Protein AF-G5S548-F1 (afdb_monomer)

Organism: NCBI:txid913084

Foldseek 3Di:
DDDDDDDDPDPPDPDVVNVVVVVVVVVVCVVVVHDDDDDDDDDDPPDDDDDDWDPDVTVDPDDPVLVVCVVVVNNVVVVVVVVVVVVD

Secondary structure (DSSP, 8-state):
---------------HHHHHHHHHHHHHHHHTT-------SPPPTTS-------SBTTTBSS-HHHHHHHHTT-HHHHHHHHHHHHT-

pLDDT: mean 75.07, std 16.54, range [38.66, 94.38]

InterPro domains:
  IPR023214 HAD superfamily [G3DSA:3.40.50.1000] (8-88)
  IPR036412 HAD-like superfamily [SSF56784] (44-88)
  IPR050582 HAD-like hydrolase superfamily, SerB [PTHR43344] (27-88)

Mean predicted aligned error: 13.5 Å

Radius of gyration: 22.4 Å; Cα contacts (8 Å, |Δi|>4): 31; chains: 1; bounding box: 46×26×68 Å

Sequence (88 aa):
MRGGLSGHSSGGVANAACDAELLRATRLAHEAQLDVAPLGKIPHLRTPGLLVMDMDSTAIQIECIDEIAKLAGTGEKVAEVTERAMRG

Structure (mmCIF, N/CA/C/O backbone):
data_AF-G5S548-F1
#
_entry.id   AF-G5S548-F1
#
loop_
_atom_site.group_PDB
_atom_site.id
_atom_site.type_symbol
_atom_site.label_atom_id
_atom_site.label_alt_id
_atom_site.label_comp_id
_atom_site.label_asym_id
_atom_site.label_entity_id
_atom_site.label_seq_id
_atom_site.pdbx_PDB_ins_code
_atom_site.Cartn_x
_atom_site.Cartn_y
_atom_site.Cartn_z
_atom_site.occupancy
_atom_site.B_iso_or_equiv
_atom_site.auth_seq_id
_atom_site.auth_comp_id
_atom_site.auth_asym_id
_atom_site.auth_atom_id
_atom_site.pdbx_PDB_model_num
ATOM 1 N N . MET A 1 1 ? -23.836 -17.453 -39.762 1.00 42.06 1 MET A N 1
ATOM 2 C CA . MET A 1 1 ? -23.384 -16.399 -38.827 1.00 42.06 1 MET A CA 1
ATOM 3 C C . MET A 1 1 ? -21.913 -16.643 -38.547 1.00 42.06 1 MET A C 1
ATOM 5 O O . MET A 1 1 ? -21.561 -17.762 -38.207 1.00 42.06 1 MET A O 1
ATOM 9 N N . ARG A 1 2 ? -21.052 -15.674 -38.875 1.00 40.94 2 ARG A N 1
ATOM 10 C CA . ARG A 1 2 ? -19.594 -15.855 -38.949 1.00 40.94 2 ARG A CA 1
ATOM 11 C C . ARG A 1 2 ? -19.004 -16.004 -37.545 1.00 40.94 2 ARG A C 1
ATOM 13 O O . ARG A 1 2 ? -19.171 -15.110 -36.726 1.00 40.94 2 ARG A O 1
ATOM 20 N N . GLY A 1 3 ? -18.310 -17.117 -37.308 1.00 41.88 3 GLY A N 1
ATOM 21 C CA . GLY A 1 3 ? -17.402 -17.274 -36.178 1.00 41.88 3 GLY A CA 1
ATOM 22 C C . GLY A 1 3 ? -16.199 -16.352 -36.362 1.00 41.88 3 GLY A C 1
ATOM 23 O O . GLY A 1 3 ? -15.526 -16.407 -37.391 1.00 41.88 3 GLY A O 1
ATOM 24 N N . GLY A 1 4 ? -15.978 -15.473 -35.389 1.00 41.09 4 GLY A N 1
ATOM 25 C CA . GLY A 1 4 ? -14.804 -14.616 -35.304 1.00 41.09 4 GLY A CA 1
ATOM 26 C C . GLY A 1 4 ? -13.756 -15.270 -34.414 1.00 41.09 4 GLY A C 1
ATOM 27 O O . GLY A 1 4 ? -13.957 -15.408 -33.212 1.00 41.09 4 GLY A O 1
ATOM 28 N N . LEU A 1 5 ? -12.647 -15.672 -35.026 1.00 47.97 5 LEU A N 1
ATOM 29 C CA . LEU A 1 5 ? -11.390 -15.967 -34.351 1.00 47.97 5 LEU A CA 1
ATOM 30 C C . LEU A 1 5 ? -10.883 -14.681 -33.681 1.00 47.97 5 LEU A C 1
ATOM 32 O O . LEU A 1 5 ? -10.666 -13.685 -34.366 1.00 47.97 5 LEU A O 1
ATOM 36 N N . SER A 1 6 ? -10.625 -14.709 -32.376 1.00 41.88 6 SER A N 1
ATOM 37 C CA . SER A 1 6 ? -9.681 -13.777 -31.754 1.00 41.88 6 SER A CA 1
ATOM 38 C C . SER A 1 6 ? -8.650 -14.588 -30.989 1.00 41.88 6 SER A C 1
ATOM 40 O O . SER A 1 6 ? -8.869 -15.001 -29.848 1.00 41.88 6 SER A O 1
ATOM 42 N N . GLY A 1 7 ? -7.539 -14.857 -31.671 1.00 45.91 7 GLY A N 1
ATOM 43 C CA . GLY A 1 7 ? -6.354 -15.424 -31.061 1.00 45.91 7 GLY A CA 1
ATOM 44 C C . GLY A 1 7 ? -5.853 -14.518 -29.942 1.00 45.91 7 GLY A C 1
ATOM 45 O O . GLY A 1 7 ? -5.746 -13.309 -30.112 1.00 45.91 7 GLY A O 1
ATOM 46 N N . HIS A 1 8 ? -5.528 -15.130 -28.812 1.00 38.66 8 HIS A N 1
ATOM 47 C CA . HIS A 1 8 ? -4.556 -14.592 -27.871 1.00 38.66 8 HIS A CA 1
ATOM 48 C C . HIS A 1 8 ? -3.474 -15.652 -27.698 1.00 38.66 8 HIS A C 1
ATOM 50 O O . HIS A 1 8 ? -3.371 -16.341 -26.689 1.00 38.66 8 HIS A O 1
ATOM 56 N N . SER A 1 9 ? -2.685 -15.812 -28.756 1.00 45.47 9 SER A N 1
ATOM 57 C CA . SER A 1 9 ? -1.334 -16.337 -28.654 1.00 4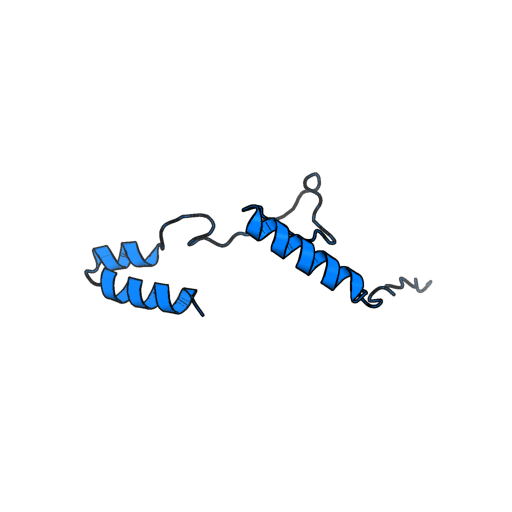5.47 9 SER A CA 1
ATOM 58 C C . SER A 1 9 ? -0.447 -15.227 -28.092 1.00 45.47 9 SER A C 1
ATOM 60 O O . SER A 1 9 ? -0.042 -14.345 -28.843 1.00 45.47 9 SER A O 1
ATOM 62 N N . SER A 1 10 ? -0.145 -15.250 -26.797 1.00 44.28 10 SER A N 1
ATOM 63 C CA . SER A 1 10 ? 1.028 -14.545 -26.260 1.00 44.28 10 SER A CA 1
ATOM 64 C C . SER A 1 10 ? 1.256 -14.922 -24.798 1.00 44.28 10 SER A C 1
ATOM 66 O O . SER A 1 10 ? 0.831 -14.227 -23.881 1.00 44.28 10 SER A O 1
ATOM 68 N N . GLY A 1 11 ? 1.951 -16.031 -24.592 1.00 40.06 11 GLY A N 1
ATOM 69 C CA . GLY A 1 11 ? 2.660 -16.324 -23.348 1.00 40.06 11 GLY A CA 1
ATOM 70 C C . GLY A 1 11 ? 4.032 -16.891 -23.684 1.00 40.06 11 GLY A C 1
ATOM 71 O O . GLY A 1 11 ? 4.444 -17.899 -23.126 1.00 40.06 11 GLY A O 1
ATOM 72 N N . GLY A 1 12 ? 4.673 -16.325 -24.712 1.00 40.69 12 GLY A N 1
ATOM 73 C CA . GLY A 1 12 ? 6.013 -16.710 -25.122 1.00 40.69 12 GLY A CA 1
ATOM 74 C C . GLY A 1 12 ? 6.993 -16.325 -24.025 1.00 40.69 12 GLY A C 1
ATOM 75 O O . GLY A 1 12 ? 7.139 -15.142 -23.744 1.00 40.69 12 GLY A O 1
ATOM 76 N N . VAL A 1 13 ? 7.596 -17.343 -23.408 1.00 47.56 13 VAL A N 1
ATOM 77 C CA . VAL A 1 13 ? 8.956 -17.345 -22.847 1.00 47.56 13 VAL A CA 1
ATOM 78 C C . VAL A 1 13 ? 9.492 -15.954 -22.491 1.00 47.56 13 VAL A C 1
ATOM 80 O O . VAL A 1 13 ? 10.172 -15.312 -23.292 1.00 47.56 13 VAL A O 1
ATOM 83 N N . ALA A 1 14 ? 9.202 -15.499 -21.267 1.00 49.72 14 ALA A N 1
ATOM 84 C CA . ALA A 1 14 ? 9.980 -14.434 -20.651 1.00 49.72 14 ALA A CA 1
ATOM 85 C C . ALA A 1 14 ? 11.442 -14.906 -20.625 1.00 49.72 14 ALA A C 1
ATOM 87 O O . ALA A 1 14 ? 11.784 -15.935 -20.047 1.00 49.72 14 ALA A O 1
ATOM 88 N N . ASN A 1 15 ? 12.264 -14.222 -21.410 1.00 52.94 15 ASN A N 1
ATOM 89 C CA . ASN A 1 15 ? 13.650 -14.560 -21.673 1.00 52.94 15 ASN A CA 1
ATOM 90 C C . ASN A 1 15 ? 14.447 -14.451 -20.361 1.00 52.94 15 ASN A C 1
ATOM 92 O O . ASN A 1 15 ? 14.366 -13.413 -19.711 1.00 52.94 15 ASN A O 1
ATOM 96 N N . ALA A 1 16 ? 15.257 -15.452 -20.003 1.00 56.84 16 ALA A N 1
ATOM 97 C CA . ALA A 1 16 ? 16.089 -15.444 -18.787 1.00 56.84 16 ALA A CA 1
ATOM 98 C C . ALA A 1 16 ? 17.012 -14.204 -18.674 1.00 56.84 16 ALA A C 1
ATOM 100 O O . ALA A 1 16 ? 17.461 -13.840 -17.589 1.00 56.84 16 ALA A O 1
ATOM 101 N N . ALA A 1 17 ? 17.277 -13.529 -19.799 1.00 56.62 17 ALA A N 1
ATOM 102 C CA . ALA A 1 17 ? 17.972 -12.244 -19.844 1.00 56.62 17 ALA A CA 1
ATOM 103 C C . ALA A 1 17 ? 17.193 -11.100 -19.158 1.00 56.62 17 ALA A C 1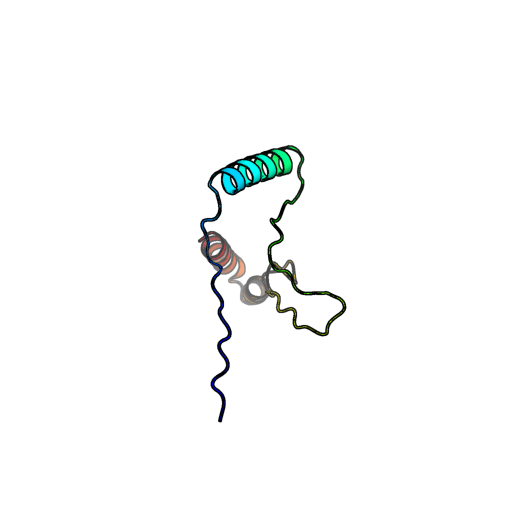
ATOM 105 O O . ALA A 1 17 ? 17.802 -10.294 -18.463 1.00 56.62 17 ALA A O 1
ATOM 106 N N . CYS A 1 18 ? 15.862 -11.068 -19.294 1.00 61.00 18 CYS A N 1
ATOM 107 C CA . CYS A 1 18 ? 14.994 -10.080 -18.644 1.00 61.00 18 CYS A CA 1
ATOM 108 C C . CYS A 1 18 ? 15.054 -10.219 -17.112 1.00 61.00 18 CYS A C 1
ATOM 110 O O . CYS A 1 18 ? 15.128 -9.225 -16.392 1.00 61.00 18 CYS A O 1
ATOM 112 N N . ASP A 1 19 ? 15.126 -11.460 -16.619 1.00 66.50 19 ASP A N 1
ATOM 113 C CA . ASP A 1 19 ? 15.229 -11.753 -15.188 1.00 66.50 19 ASP A CA 1
ATOM 114 C C . ASP A 1 19 ? 16.592 -11.329 -14.619 1.00 66.50 19 ASP A C 1
ATOM 116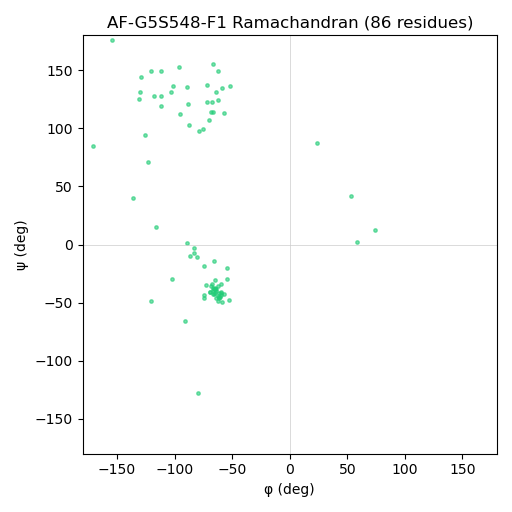 O O . ASP A 1 19 ? 16.666 -10.742 -13.539 1.00 66.50 19 ASP A O 1
ATOM 120 N N . ALA A 1 20 ? 17.683 -11.559 -15.359 1.00 73.00 20 ALA A N 1
ATOM 121 C CA . ALA A 1 20 ? 19.026 -11.143 -14.950 1.00 73.00 20 ALA A CA 1
ATOM 122 C C . ALA A 1 20 ? 19.185 -9.611 -14.906 1.00 73.00 20 ALA A C 1
ATOM 124 O O . ALA A 1 20 ? 19.828 -9.073 -13.999 1.00 73.00 20 ALA A O 1
ATOM 125 N N . GLU A 1 21 ? 18.587 -8.899 -15.863 1.00 79.38 21 GLU A N 1
ATOM 126 C CA . GLU A 1 21 ? 18.579 -7.434 -15.884 1.00 79.38 21 GLU A CA 1
ATOM 127 C C . GLU A 1 21 ? 17.724 -6.851 -14.755 1.00 79.38 21 GLU A C 1
ATOM 129 O O . GLU A 1 21 ? 18.169 -5.913 -14.089 1.00 79.38 21 GLU A O 1
ATOM 134 N N . LEU A 1 22 ? 16.557 -7.441 -14.471 1.00 81.31 22 LEU A N 1
ATOM 135 C CA . LEU A 1 22 ? 15.712 -7.046 -13.343 1.00 81.31 22 LEU A CA 1
ATOM 136 C C . LEU A 1 22 ? 16.427 -7.264 -12.004 1.00 81.31 22 LEU A C 1
ATOM 138 O O . LEU A 1 2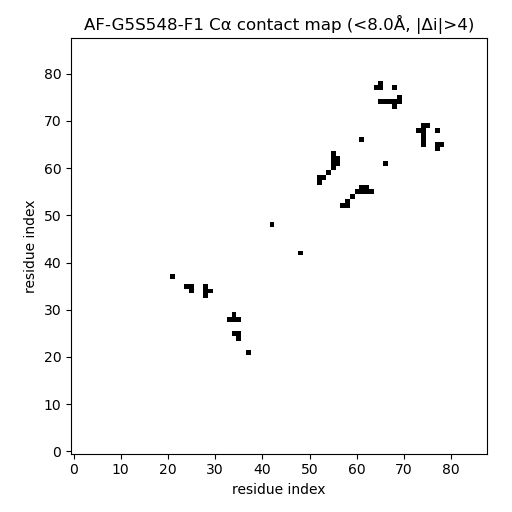2 ? 16.444 -6.362 -11.172 1.00 81.31 22 LEU A O 1
ATOM 142 N N . LEU A 1 23 ? 17.095 -8.406 -11.814 1.00 84.19 23 LEU A N 1
ATOM 143 C CA . LEU A 1 23 ? 17.890 -8.678 -10.610 1.00 84.19 23 LEU A CA 1
ATOM 144 C C . LEU A 1 23 ? 19.009 -7.647 -10.416 1.00 84.19 23 LEU A C 1
ATOM 146 O O . LEU A 1 23 ? 19.237 -7.166 -9.303 1.00 84.19 23 LEU A O 1
ATOM 150 N N . ARG A 1 24 ? 19.696 -7.274 -11.500 1.00 87.94 24 ARG A N 1
ATOM 151 C CA . ARG A 1 24 ? 20.733 -6.237 -11.460 1.00 87.94 24 ARG A CA 1
ATOM 152 C C . ARG A 1 24 ? 20.146 -4.864 -11.125 1.00 87.94 24 ARG A C 1
ATOM 154 O O . ARG A 1 24 ? 20.747 -4.142 -10.330 1.00 87.94 24 ARG A O 1
ATOM 161 N N . ALA A 1 25 ? 19.001 -4.516 -11.710 1.00 85.88 25 ALA A N 1
ATOM 162 C CA . ALA A 1 25 ? 18.304 -3.262 -11.447 1.00 85.88 25 ALA A CA 1
ATOM 163 C C . ALA A 1 25 ? 17.830 -3.174 -9.989 1.00 85.88 25 ALA A C 1
ATOM 165 O O . ALA A 1 25 ? 18.101 -2.171 -9.337 1.00 85.88 25 ALA A O 1
ATOM 166 N N . THR A 1 26 ? 17.224 -4.236 -9.447 1.00 87.88 26 THR A N 1
ATOM 167 C CA . THR A 1 26 ? 16.800 -4.311 -8.039 1.00 87.88 26 THR A CA 1
ATOM 168 C C . THR A 1 26 ? 17.974 -4.156 -7.084 1.00 87.88 26 THR A C 1
ATOM 170 O O . THR A 1 26 ? 17.880 -3.401 -6.119 1.00 87.88 26 THR A O 1
ATOM 173 N N . ARG A 1 27 ? 19.110 -4.811 -7.3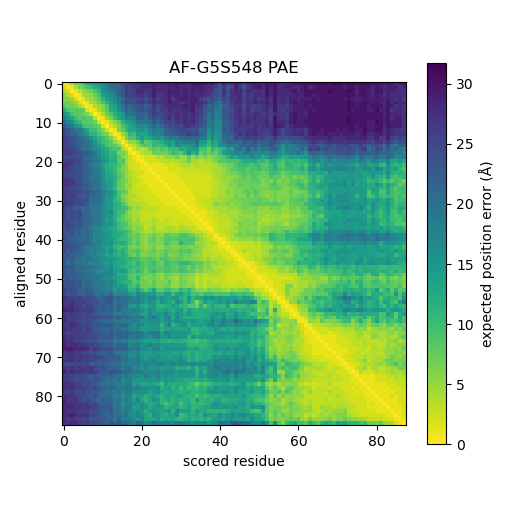63 1.00 91.06 27 ARG A N 1
ATOM 174 C CA . ARG A 1 27 ? 20.303 -4.684 -6.517 1.00 91.06 27 ARG A CA 1
ATOM 175 C C . ARG A 1 27 ? 20.837 -3.253 -6.492 1.00 91.06 27 ARG A C 1
ATOM 177 O O . ARG A 1 27 ? 21.086 -2.717 -5.419 1.00 91.06 27 ARG A O 1
ATOM 184 N N . LEU A 1 28 ? 20.992 -2.638 -7.665 1.00 92.25 28 LEU A N 1
ATOM 185 C CA . LEU A 1 28 ? 21.484 -1.265 -7.765 1.00 92.25 28 LEU A CA 1
ATOM 186 C C . LEU A 1 28 ? 20.515 -0.268 -7.116 1.00 92.25 28 LEU A C 1
ATOM 188 O O . LEU A 1 28 ? 20.954 0.657 -6.442 1.00 92.25 28 LEU A O 1
ATOM 192 N N . ALA A 1 29 ? 19.209 -0.466 -7.304 1.00 91.12 29 ALA A N 1
ATOM 193 C CA . ALA A 1 29 ? 18.183 0.359 -6.683 1.00 91.12 29 ALA A CA 1
ATOM 194 C C . ALA A 1 29 ? 18.268 0.270 -5.152 1.00 91.12 29 ALA A C 1
ATOM 196 O O . ALA A 1 29 ? 18.319 1.300 -4.491 1.00 91.12 29 ALA A O 1
ATOM 197 N N . HIS A 1 30 ? 18.427 -0.935 -4.594 1.00 91.25 30 HIS A N 1
ATOM 198 C CA . HIS A 1 30 ? 18.614 -1.119 -3.155 1.00 91.25 30 HIS A CA 1
ATOM 199 C C . HIS A 1 30 ? 19.884 -0.431 -2.625 1.00 91.25 30 HIS A C 1
ATOM 201 O O . HIS A 1 30 ? 19.816 0.288 -1.631 1.00 91.25 30 HIS A O 1
ATOM 207 N N . GLU A 1 31 ? 21.025 -0.591 -3.310 1.00 94.38 31 GLU A N 1
ATOM 208 C CA . GLU A 1 31 ? 22.290 0.086 -2.963 1.00 94.38 31 GLU A CA 1
ATOM 209 C C . GLU A 1 31 ? 22.158 1.619 -3.001 1.00 94.38 31 GLU A C 1
ATOM 211 O O . GLU A 1 31 ? 22.765 2.318 -2.191 1.00 94.38 31 GLU A O 1
ATOM 216 N N . ALA A 1 32 ? 21.343 2.141 -3.919 1.00 93.69 32 ALA A N 1
ATOM 217 C CA . ALA A 1 32 ? 21.071 3.565 -4.077 1.00 93.69 32 ALA A CA 1
ATOM 218 C C . ALA A 1 32 ? 19.884 4.079 -3.234 1.00 93.69 32 ALA A C 1
ATOM 220 O O . ALA A 1 32 ? 19.557 5.260 -3.334 1.00 93.69 32 ALA A O 1
ATOM 221 N N . GLN A 1 33 ? 19.240 3.224 -2.426 1.00 92.81 33 GLN A N 1
ATOM 222 C CA . GLN A 1 33 ? 17.996 3.518 -1.694 1.00 92.81 33 GLN A CA 1
ATOM 223 C C . GLN A 1 33 ? 16.854 4.047 -2.586 1.00 92.81 33 GLN A C 1
ATOM 225 O O . GLN A 1 33 ? 16.137 4.979 -2.226 1.00 92.81 33 GLN A O 1
ATOM 230 N N . LEU A 1 34 ? 16.697 3.454 -3.767 1.00 92.62 34 LEU A N 1
ATOM 231 C CA . LEU A 1 34 ? 15.639 3.737 -4.731 1.00 92.62 34 LEU A CA 1
ATOM 232 C C . LEU A 1 34 ? 14.679 2.550 -4.846 1.00 92.62 34 LEU A C 1
ATOM 234 O O . LEU A 1 34 ? 15.091 1.393 -4.754 1.00 92.62 34 LEU A O 1
ATOM 238 N N . ASP A 1 35 ? 13.416 2.845 -5.145 1.00 87.44 35 ASP A N 1
ATOM 239 C CA . ASP A 1 35 ? 12.412 1.837 -5.477 1.00 87.44 35 ASP A CA 1
ATOM 240 C C . ASP A 1 35 ? 12.407 1.554 -6.982 1.00 87.44 35 ASP A C 1
ATOM 242 O O . ASP A 1 35 ? 12.413 2.469 -7.811 1.00 87.44 35 ASP A O 1
ATOM 246 N N . VAL A 1 36 ? 12.357 0.273 -7.352 1.00 88.75 36 VAL A N 1
ATOM 247 C CA . VAL A 1 36 ? 12.214 -0.157 -8.746 1.00 88.75 36 VAL A CA 1
ATOM 248 C C . VAL A 1 36 ? 11.094 -1.177 -8.869 1.00 88.75 36 VAL A C 1
ATOM 250 O O . VAL A 1 36 ? 11.032 -2.156 -8.130 1.00 88.75 36 VAL A O 1
ATOM 253 N N . ALA A 1 37 ? 10.207 -0.950 -9.834 1.00 84.81 37 ALA A N 1
ATOM 254 C CA . ALA A 1 37 ? 9.117 -1.855 -10.155 1.00 84.81 37 ALA A CA 1
ATOM 255 C C . ALA A 1 37 ? 9.091 -2.100 -11.671 1.00 84.81 37 ALA A C 1
ATOM 257 O O . ALA A 1 37 ? 9.025 -1.134 -12.439 1.00 84.81 37 ALA A O 1
ATOM 258 N N . PRO A 1 38 ? 9.131 -3.360 -12.138 1.00 82.75 38 PRO A N 1
ATOM 259 C CA . PRO A 1 38 ? 8.947 -3.657 -13.549 1.00 82.75 38 PRO A CA 1
ATOM 260 C C . PRO A 1 38 ? 7.495 -3.360 -13.932 1.00 82.75 38 PRO A C 1
ATOM 262 O O . PRO A 1 38 ? 6.557 -4.014 -13.474 1.00 82.75 38 PRO A O 1
ATOM 265 N N . LEU A 1 39 ? 7.294 -2.358 -14.784 1.00 81.75 39 LEU A N 1
ATOM 266 C CA . LEU A 1 39 ? 5.965 -2.010 -15.271 1.00 81.75 39 LEU A CA 1
ATOM 267 C C . LEU A 1 39 ? 5.656 -2.857 -16.507 1.00 81.75 39 LEU A C 1
ATOM 269 O O . LEU A 1 39 ? 6.167 -2.609 -17.595 1.00 81.75 39 LEU A O 1
ATOM 273 N N . GLY A 1 40 ? 4.829 -3.884 -16.318 1.00 81.12 40 GLY A N 1
ATOM 274 C CA . GLY A 1 40 ? 4.217 -4.629 -17.414 1.00 81.12 40 GLY A CA 1
ATOM 275 C C . GLY A 1 40 ? 3.012 -3.873 -17.979 1.00 81.12 40 GLY A C 1
ATOM 276 O O . GLY A 1 40 ? 3.064 -2.686 -18.297 1.00 81.12 40 GLY A O 1
ATOM 277 N N . LYS A 1 41 ? 1.869 -4.552 -18.071 1.00 81.62 41 LYS A N 1
ATOM 278 C CA . LYS A 1 41 ? 0.611 -3.914 -18.470 1.00 81.62 41 LYS A CA 1
ATOM 279 C C . LYS A 1 41 ? -0.001 -3.156 -17.285 1.00 81.62 41 LYS A C 1
ATOM 281 O O . LYS A 1 41 ? -0.682 -3.759 -16.462 1.00 81.62 41 LYS A O 1
ATOM 286 N N . ILE A 1 42 ? 0.222 -1.846 -17.219 1.00 86.19 42 ILE A N 1
ATOM 287 C CA . ILE A 1 42 ? -0.321 -0.978 -16.163 1.00 86.19 42 ILE A CA 1
ATOM 288 C C . ILE A 1 42 ? -1.627 -0.275 -16.580 1.00 86.19 42 ILE A C 1
ATOM 290 O O . ILE A 1 42 ? -1.847 -0.042 -17.775 1.00 86.19 42 ILE A O 1
ATOM 294 N N . PRO A 1 43 ? -2.508 0.080 -15.625 1.00 85.25 43 PRO A N 1
ATOM 295 C CA . PRO A 1 43 ? -3.687 0.898 -15.900 1.00 85.25 43 PRO A CA 1
ATOM 296 C C . PRO A 1 43 ? -3.323 2.297 -16.419 1.00 85.25 43 PRO A C 1
ATOM 298 O O . PRO A 1 43 ? -2.312 2.879 -16.030 1.00 85.25 43 PRO A O 1
ATOM 301 N N . HIS A 1 44 ? -4.182 2.872 -17.263 1.00 88.19 44 HIS A N 1
ATOM 302 C CA . HIS A 1 44 ? -4.028 4.254 -17.714 1.00 88.19 44 HIS A CA 1
ATOM 303 C C . HIS A 1 44 ? -4.729 5.201 -16.736 1.00 88.19 44 HIS A C 1
ATOM 305 O O . HIS A 1 44 ? -5.943 5.143 -16.572 1.00 88.19 44 HIS A O 1
ATOM 311 N N . LEU A 1 45 ? -3.993 6.142 -16.144 1.00 87.44 45 LEU A N 1
ATOM 312 C CA . LEU A 1 45 ? -4.552 7.089 -15.163 1.00 87.44 45 LEU A CA 1
ATOM 313 C C . LEU A 1 45 ? -5.584 8.072 -15.753 1.00 87.44 45 LEU A C 1
ATOM 315 O O . LEU A 1 45 ? -6.298 8.737 -15.012 1.00 87.44 45 LEU A O 1
ATOM 319 N N . ARG A 1 46 ? -5.664 8.186 -17.088 1.00 91.12 46 ARG A N 1
ATOM 320 C CA . ARG A 1 46 ? -6.651 9.032 -17.789 1.00 91.12 46 ARG A CA 1
ATOM 321 C C . ARG A 1 46 ? -7.987 8.333 -18.042 1.00 91.12 46 ARG A C 1
ATOM 323 O O . ARG A 1 46 ? -8.930 8.983 -18.481 1.00 91.12 46 ARG A O 1
ATOM 330 N N . THR A 1 47 ? -8.068 7.028 -17.805 1.00 90.69 47 THR A N 1
ATOM 331 C CA . THR A 1 47 ? -9.318 6.269 -17.895 1.00 90.69 47 THR A CA 1
ATOM 332 C C . THR A 1 47 ? -9.862 6.039 -16.488 1.00 90.69 47 THR A C 1
ATOM 334 O O . THR A 1 47 ? -9.066 5.689 -15.615 1.00 90.69 47 THR A O 1
ATOM 337 N N . PRO A 1 48 ? -11.177 6.206 -16.240 1.00 89.62 48 PRO A N 1
ATOM 338 C CA . PRO A 1 48 ? -11.768 5.875 -14.948 1.00 89.62 48 PRO A CA 1
ATOM 339 C C . PRO A 1 48 ? -11.401 4.452 -14.513 1.00 89.62 48 PRO A C 1
ATOM 341 O O . PRO A 1 48 ? -11.438 3.522 -15.320 1.00 89.62 48 PRO A O 1
ATOM 344 N N . GLY A 1 49 ? -11.048 4.295 -13.241 1.00 88.81 49 GLY A N 1
ATOM 345 C CA . GLY A 1 49 ? -10.590 3.033 -12.672 1.00 88.81 49 GLY A CA 1
ATOM 346 C C . GLY A 1 49 ? -10.849 2.963 -11.172 1.00 88.81 49 GLY A C 1
ATOM 347 O O . GLY A 1 49 ? -11.331 3.922 -10.571 1.00 88.81 49 GLY A O 1
ATOM 348 N N . LEU A 1 50 ? -10.534 1.813 -10.580 1.00 89.50 50 LEU A N 1
ATOM 349 C CA . LEU A 1 50 ? -10.698 1.539 -9.157 1.00 89.50 50 LEU A CA 1
ATOM 350 C C . LEU A 1 50 ? -9.328 1.250 -8.539 1.00 89.50 50 LEU A C 1
ATOM 352 O O . LEU A 1 50 ? -8.602 0.389 -9.032 1.00 89.50 50 LEU A O 1
ATOM 356 N N . LEU A 1 51 ? -9.006 1.956 -7.457 1.00 87.44 51 LEU A N 1
ATOM 357 C CA . LEU A 1 51 ? -7.858 1.678 -6.603 1.00 87.44 51 LEU A CA 1
ATOM 358 C C . LEU A 1 51 ? -8.389 1.183 -5.257 1.00 87.44 51 LEU A C 1
ATOM 360 O O . LEU A 1 51 ? -9.129 1.901 -4.590 1.00 87.44 51 LEU A O 1
ATOM 364 N N . VAL A 1 52 ? -8.026 -0.042 -4.885 1.00 88.88 52 VAL A N 1
ATOM 365 C CA . VAL A 1 52 ? -8.296 -0.606 -3.558 1.00 88.88 52 VAL A CA 1
ATOM 366 C C . VAL A 1 52 ? -6.952 -0.757 -2.867 1.00 88.88 52 VAL A C 1
ATOM 368 O O . VAL A 1 52 ? -6.026 -1.322 -3.447 1.00 88.88 52 VAL A O 1
ATOM 371 N N . MET A 1 53 ? -6.843 -0.213 -1.664 1.00 82.69 53 MET A N 1
ATOM 372 C CA . MET A 1 53 ? -5.642 -0.268 -0.838 1.00 82.69 53 MET A CA 1
ATOM 373 C C . MET A 1 53 ? -5.988 -0.955 0.473 1.00 82.69 53 MET A C 1
ATOM 375 O O . MET A 1 53 ? -7.125 -0.849 0.938 1.00 82.69 53 MET A O 1
ATOM 379 N N . ASP A 1 54 ? -5.011 -1.648 1.047 1.00 81.56 54 ASP A N 1
ATOM 380 C CA . ASP A 1 54 ? -5.127 -2.131 2.417 1.00 81.56 54 ASP A CA 1
ATOM 381 C C . ASP A 1 54 ? -5.143 -0.948 3.403 1.00 81.56 54 ASP A C 1
ATOM 383 O O . ASP A 1 54 ? -4.688 0.155 3.077 1.00 81.56 54 ASP A O 1
ATOM 387 N N . MET A 1 55 ? -5.728 -1.148 4.581 1.00 70.25 55 MET A N 1
ATOM 388 C CA . MET A 1 55 ? -5.986 -0.079 5.548 1.00 70.25 55 MET A CA 1
ATOM 389 C C . MET A 1 55 ? -4.824 0.078 6.532 1.00 70.25 55 MET A C 1
ATOM 391 O O . MET A 1 55 ? -4.144 1.110 6.515 1.00 70.25 55 MET A O 1
ATOM 395 N N . ASP A 1 56 ? -4.587 -0.937 7.362 1.00 66.88 56 ASP A N 1
ATOM 396 C CA . ASP A 1 56 ? -3.548 -0.925 8.391 1.00 66.88 56 ASP A CA 1
ATOM 397 C C . ASP A 1 56 ? -2.161 -1.022 7.740 1.00 66.88 56 ASP A C 1
ATOM 399 O O . ASP A 1 56 ? -1.964 -1.732 6.752 1.00 66.88 56 ASP A O 1
ATOM 403 N N . SER A 1 57 ? -1.199 -0.237 8.226 1.00 62.94 57 SER A N 1
ATOM 404 C CA . SER A 1 57 ? 0.178 -0.129 7.708 1.00 62.94 57 SER A CA 1
ATOM 405 C C . SER A 1 57 ? 0.341 0.288 6.228 1.00 62.94 57 SER A C 1
ATOM 407 O O . SER A 1 57 ? 1.469 0.424 5.754 1.00 62.94 57 SER A O 1
ATOM 409 N N . THR A 1 58 ? -0.758 0.570 5.511 1.00 64.88 58 THR A N 1
ATOM 410 C CA . THR A 1 58 ? -0.769 1.023 4.104 1.00 64.88 58 THR A CA 1
ATOM 411 C C . THR A 1 58 ? -1.431 2.396 3.935 1.00 64.88 58 THR A C 1
ATOM 413 O O . THR A 1 58 ? -0.849 3.283 3.309 1.00 64.88 58 THR A O 1
ATOM 416 N N . ALA A 1 59 ? -2.621 2.613 4.504 1.00 57.72 59 ALA A N 1
ATOM 417 C CA . ALA A 1 59 ? -3.314 3.907 4.473 1.00 57.72 59 ALA A CA 1
ATOM 418 C C . ALA A 1 59 ? -3.187 4.678 5.799 1.00 57.72 59 ALA A C 1
ATOM 420 O O . ALA A 1 59 ? -3.177 5.910 5.801 1.00 57.72 59 ALA A O 1
ATOM 421 N N . ILE A 1 60 ? -3.061 3.961 6.920 1.00 69.56 60 ILE A N 1
ATOM 422 C CA . ILE A 1 60 ? -2.830 4.514 8.258 1.00 69.56 60 ILE A CA 1
ATOM 423 C C . ILE A 1 60 ? -1.648 3.806 8.927 1.00 69.56 60 ILE A C 1
ATOM 425 O O . ILE A 1 60 ? -1.436 2.615 8.741 1.00 69.56 60 ILE A O 1
ATOM 429 N N . GLN A 1 61 ? -0.853 4.549 9.701 1.00 62.75 61 GLN A N 1
ATOM 430 C CA . GLN A 1 61 ? 0.368 4.025 10.340 1.00 62.75 61 GLN A CA 1
ATOM 431 C C . GLN A 1 61 ? 0.101 3.238 11.629 1.00 62.75 61 GLN A C 1
ATOM 433 O O . GLN A 1 61 ? 1.021 2.652 12.189 1.00 62.75 61 GLN A O 1
ATOM 438 N N . ILE A 1 62 ? -1.127 3.303 12.137 1.00 67.56 62 ILE A N 1
ATOM 439 C CA . ILE A 1 62 ? -1.518 2.703 13.407 1.00 67.56 62 ILE A CA 1
ATOM 440 C C . ILE A 1 62 ? -2.288 1.428 13.101 1.00 67.56 62 ILE A C 1
ATOM 442 O O . ILE A 1 62 ? -3.236 1.472 12.323 1.00 67.56 62 ILE A O 1
ATOM 446 N N . GLU A 1 63 ? -1.921 0.342 13.773 1.00 76.62 63 GLU A N 1
ATOM 447 C CA . GLU A 1 63 ? -2.719 -0.879 13.818 1.00 76.62 63 GLU A CA 1
ATOM 448 C C . GLU A 1 63 ? -3.971 -0.611 14.658 1.00 76.62 63 GLU A C 1
ATOM 450 O O . GLU A 1 63 ? -3.902 -0.478 15.885 1.00 76.62 63 GLU A O 1
ATOM 455 N N . CYS A 1 64 ? -5.135 -0.500 14.013 1.00 74.25 64 CYS A N 1
ATOM 456 C CA . CYS A 1 64 ? -6.383 -0.132 14.690 1.00 74.25 64 CYS A CA 1
ATOM 457 C C . CYS A 1 64 ? -6.719 -1.035 15.896 1.00 74.25 64 CYS A C 1
ATOM 459 O O . CYS A 1 64 ? -7.345 -0.590 16.862 1.00 74.25 64 CYS A O 1
ATOM 461 N N . ILE A 1 65 ? -6.292 -2.299 15.856 1.00 78.88 65 ILE A N 1
ATOM 462 C CA . ILE A 1 65 ? -6.543 -3.296 16.902 1.00 78.88 65 ILE A CA 1
ATOM 463 C C . ILE A 1 65 ? -5.707 -3.018 18.164 1.00 78.88 65 ILE A C 1
ATOM 465 O O . ILE A 1 65 ? -6.206 -3.206 19.279 1.00 78.88 65 ILE A O 1
ATOM 469 N N . ASP A 1 66 ? -4.482 -2.508 18.021 1.00 78.69 66 ASP A N 1
ATOM 470 C CA . ASP A 1 66 ? -3.598 -2.227 19.157 1.00 78.69 66 ASP A CA 1
ATOM 471 C C . ASP A 1 66 ? -4.149 -1.090 20.026 1.00 78.69 66 ASP A C 1
ATOM 473 O O . ASP A 1 66 ? -4.094 -1.155 21.257 1.00 78.69 66 ASP A O 1
ATOM 477 N N . GLU A 1 67 ? -4.755 -0.071 19.412 1.00 80.81 67 GLU A N 1
ATOM 478 C CA . GLU A 1 67 ? -5.378 1.038 20.146 1.00 80.81 67 GLU A CA 1
ATOM 479 C C . GLU A 1 67 ? -6.600 0.586 20.952 1.00 80.81 67 GLU A C 1
ATOM 481 O O . GLU A 1 67 ? -6.771 0.977 22.109 1.00 80.81 67 GLU A O 1
ATOM 486 N N . ILE A 1 68 ? -7.416 -0.312 20.395 1.00 82.75 68 ILE A N 1
ATOM 487 C CA . ILE A 1 68 ? -8.543 -0.914 21.121 1.00 82.75 68 ILE A CA 1
ATOM 488 C C . ILE A 1 68 ? -8.023 -1.759 22.294 1.00 82.75 68 ILE A C 1
ATOM 490 O O . ILE A 1 68 ? -8.554 -1.690 23.406 1.00 82.75 68 ILE A O 1
ATOM 494 N N . ALA A 1 69 ? -6.951 -2.523 22.081 1.00 84.25 69 ALA A N 1
ATOM 495 C CA . ALA A 1 69 ? -6.360 -3.374 23.106 1.00 84.25 69 ALA A CA 1
ATOM 496 C C . ALA A 1 69 ? -5.713 -2.575 24.251 1.00 84.25 69 ALA A C 1
ATOM 498 O O . ALA A 1 69 ? -5.783 -3.002 25.407 1.00 84.25 69 ALA A O 1
ATOM 499 N N . LYS A 1 70 ? -5.131 -1.402 23.971 1.00 85.44 70 LYS A N 1
ATOM 500 C CA . LYS A 1 70 ? -4.636 -0.475 25.006 1.00 85.44 70 LYS A CA 1
ATOM 501 C C . LYS A 1 70 ? -5.760 -0.019 25.932 1.00 85.44 70 LYS A C 1
ATOM 503 O O . LYS A 1 70 ? -5.596 -0.072 27.148 1.00 85.44 70 LYS A O 1
ATOM 508 N N . LEU A 1 71 ? -6.916 0.349 25.376 1.00 85.31 71 LEU A N 1
ATOM 509 C CA . LEU A 1 71 ? -8.093 0.732 26.166 1.00 85.31 71 LEU A CA 1
ATOM 510 C C . LEU A 1 71 ? -8.642 -0.436 27.003 1.00 85.31 71 LEU A C 1
ATOM 512 O O . LEU A 1 71 ? -9.157 -0.219 28.097 1.00 85.31 71 LEU A O 1
ATOM 516 N N . ALA A 1 72 ? -8.493 -1.670 26.519 1.00 84.81 72 ALA A N 1
ATOM 517 C CA . ALA A 1 72 ? -8.879 -2.888 27.232 1.00 84.81 72 ALA A CA 1
ATOM 518 C C . ALA A 1 72 ? -7.824 -3.392 28.245 1.00 84.81 72 ALA A C 1
ATOM 520 O O . ALA A 1 72 ? -8.060 -4.390 28.925 1.00 84.81 72 ALA A O 1
ATOM 521 N N . GLY A 1 73 ? -6.659 -2.737 28.353 1.00 86.44 73 GLY A N 1
ATOM 522 C CA . GLY A 1 73 ? -5.561 -3.151 29.238 1.00 86.44 73 GLY A CA 1
ATOM 523 C C . GLY A 1 73 ? -4.782 -4.386 28.762 1.00 86.44 73 GLY A C 1
ATOM 524 O O . GLY A 1 73 ? -4.008 -4.958 29.527 1.00 86.44 73 GLY A O 1
ATOM 525 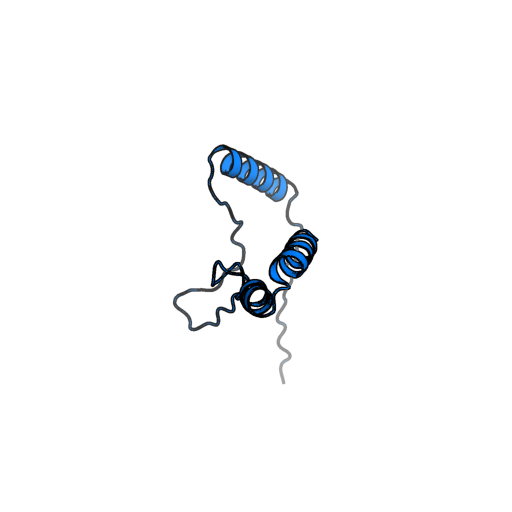N N . THR A 1 74 ? -4.967 -4.814 27.510 1.00 86.25 74 THR A N 1
ATOM 526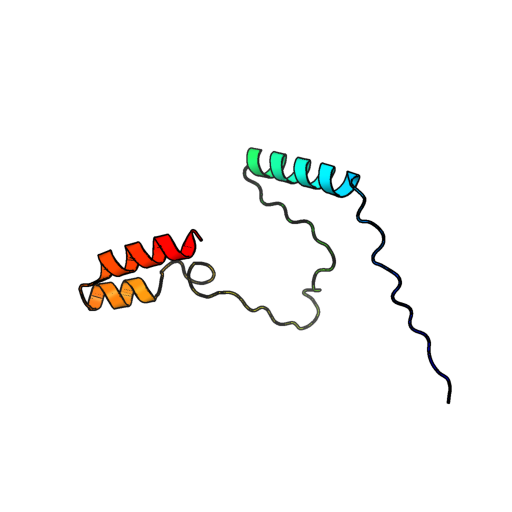 C CA . THR A 1 74 ? -4.304 -5.985 26.904 1.00 86.25 74 THR A CA 1
ATOM 527 C C . THR A 1 74 ? -3.396 -5.625 25.725 1.00 86.25 74 THR A C 1
ATOM 529 O O . THR A 1 74 ? -3.010 -6.512 24.968 1.00 86.25 74 THR A O 1
ATOM 532 N N . GLY A 1 75 ? -3.046 -4.344 25.569 1.00 86.00 75 GLY A N 1
ATOM 533 C CA . GLY A 1 75 ? -2.287 -3.813 24.429 1.00 86.00 75 GLY A CA 1
ATOM 534 C C . GLY A 1 75 ? -0.983 -4.556 24.138 1.00 86.00 75 GLY A C 1
ATOM 535 O O . GLY A 1 75 ? -0.765 -4.960 23.005 1.00 86.00 75 GLY A O 1
ATOM 536 N N . GLU A 1 76 ? -0.160 -4.817 25.157 1.00 83.75 76 GLU A N 1
ATOM 537 C CA . GLU A 1 76 ? 1.144 -5.485 24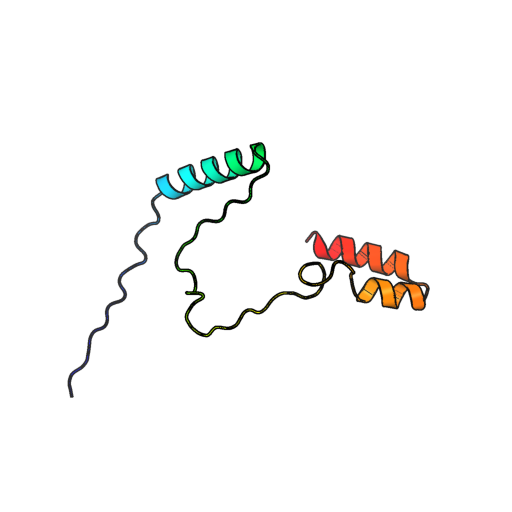.982 1.00 83.75 76 GLU A CA 1
ATOM 538 C C . GLU A 1 76 ? 1.014 -6.897 24.394 1.00 83.75 76 GLU A C 1
ATOM 540 O O . GLU A 1 76 ? 1.753 -7.269 23.487 1.00 83.75 76 GLU A O 1
ATOM 545 N N . LYS A 1 77 ? 0.028 -7.670 24.866 1.00 85.25 77 LYS A N 1
ATOM 546 C CA . LYS A 1 77 ? -0.211 -9.041 24.389 1.00 85.25 77 LYS A CA 1
ATOM 547 C C . LYS A 1 77 ? -0.717 -9.065 22.952 1.00 85.25 77 LYS A C 1
ATOM 549 O O . LYS A 1 77 ? -0.416 -9.997 22.214 1.00 85.25 77 LYS A O 1
ATOM 554 N N . VAL A 1 78 ? -1.534 -8.080 22.586 1.00 85.38 78 VAL A N 1
ATOM 555 C CA . VAL A 1 78 ? -2.111 -7.979 21.244 1.00 85.38 78 VAL A CA 1
ATOM 556 C C . VAL A 1 78 ? -1.045 -7.519 20.255 1.00 85.38 78 VAL A C 1
ATOM 558 O O 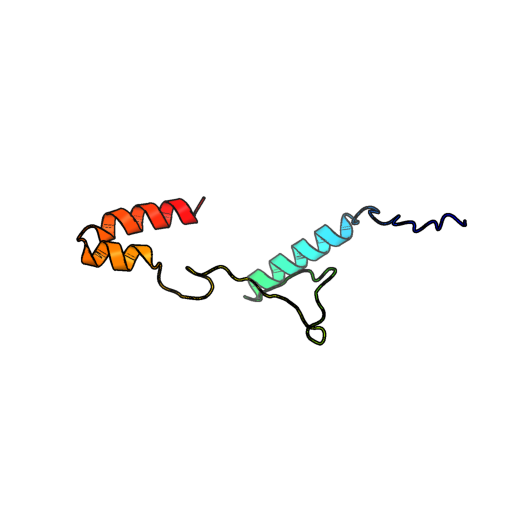. VAL A 1 78 ? -0.851 -8.207 19.261 1.00 85.38 78 VAL A O 1
ATOM 561 N N . ALA A 1 79 ? -0.264 -6.492 20.595 1.00 83.94 79 ALA A N 1
ATOM 562 C CA . ALA A 1 79 ? 0.847 -6.017 19.772 1.00 83.94 79 ALA A CA 1
ATOM 563 C C . ALA A 1 79 ? 1.874 -7.128 19.475 1.00 83.94 79 ALA A C 1
ATOM 565 O O . ALA A 1 79 ? 2.292 -7.293 18.331 1.00 83.94 79 ALA A O 1
ATOM 566 N N . GLU A 1 80 ? 2.227 -7.957 20.469 1.00 85.94 80 GLU A N 1
ATOM 567 C CA . GLU A 1 80 ? 3.137 -9.101 20.271 1.00 85.94 80 GLU A CA 1
ATOM 568 C C . GLU A 1 80 ? 2.574 -10.142 19.281 1.00 85.94 80 GLU A C 1
ATOM 570 O O . GLU A 1 80 ? 3.309 -10.783 18.526 1.00 85.94 80 GLU A O 1
ATOM 575 N N . VAL A 1 81 ? 1.257 -10.357 19.283 1.00 85.31 81 VAL A N 1
ATOM 576 C CA . VAL A 1 81 ? 0.600 -11.276 18.343 1.00 85.31 81 VAL A CA 1
ATOM 577 C C . VAL A 1 81 ? 0.521 -10.653 16.949 1.00 85.31 81 VAL A C 1
ATOM 579 O O . VAL A 1 81 ? 0.832 -11.344 15.979 1.00 85.31 81 VAL A O 1
ATOM 582 N N . THR A 1 82 ? 0.166 -9.369 16.848 1.00 81.88 82 THR A N 1
ATOM 583 C CA . THR A 1 82 ? 0.097 -8.611 15.590 1.00 81.88 82 THR A CA 1
ATOM 584 C C . THR A 1 82 ? 1.455 -8.594 14.888 1.00 81.88 82 THR A C 1
ATOM 586 O O . THR A 1 82 ? 1.555 -8.987 13.726 1.00 81.88 82 THR A O 1
ATOM 589 N N . GLU A 1 83 ? 2.530 -8.264 15.611 1.00 83.88 83 GLU A N 1
ATOM 590 C CA . GLU A 1 83 ? 3.887 -8.234 15.057 1.00 83.88 83 GLU A CA 1
ATOM 591 C C . GLU A 1 83 ? 4.322 -9.604 14.517 1.00 83.88 83 GLU A C 1
ATOM 593 O O . GLU A 1 83 ? 4.931 -9.694 13.448 1.00 83.88 83 GLU A O 1
ATOM 598 N N . ARG A 1 84 ? 3.993 -10.691 15.229 1.00 84.94 84 ARG A N 1
ATOM 599 C CA . ARG A 1 84 ? 4.277 -12.048 14.748 1.00 84.94 84 ARG A CA 1
ATOM 600 C C . ARG A 1 84 ? 3.467 -12.393 13.504 1.00 84.94 84 ARG A C 1
ATOM 602 O O . ARG A 1 84 ? 4.031 -12.960 12.580 1.00 84.94 84 ARG A O 1
ATOM 609 N N . ALA A 1 85 ? 2.185 -12.041 13.459 1.00 82.50 85 ALA A N 1
ATOM 610 C CA . ALA A 1 85 ? 1.321 -12.343 12.320 1.00 82.50 85 ALA A CA 1
ATOM 611 C C . ALA A 1 85 ? 1.748 -11.609 11.034 1.00 82.50 85 ALA A C 1
ATOM 613 O O . ALA A 1 85 ? 1.697 -12.193 9.954 1.00 82.50 85 ALA A O 1
ATOM 614 N N . MET A 1 86 ? 2.206 -10.357 11.136 1.00 79.31 86 MET A N 1
ATOM 615 C CA . MET A 1 86 ? 2.623 -9.554 9.975 1.00 79.31 86 MET A CA 1
ATOM 616 C C . MET A 1 86 ? 3.974 -9.975 9.378 1.00 79.31 86 MET A C 1
ATOM 618 O O . MET A 1 86 ? 4.270 -9.641 8.232 1.00 79.31 86 MET A O 1
ATOM 622 N N . ARG A 1 87 ? 4.805 -10.709 10.129 1.00 79.38 87 ARG A N 1
ATOM 623 C CA . ARG A 1 87 ? 6.100 -11.225 9.648 1.00 79.38 87 ARG A CA 1
ATOM 624 C C . ARG A 1 87 ? 5.986 -12.536 8.856 1.00 79.38 87 ARG A C 1
ATOM 626 O O . ARG A 1 87 ? 6.990 -12.946 8.271 1.00 79.38 87 ARG A O 1
ATOM 633 N N . GLY A 1 88 ? 4.793 -13.139 8.804 1.00 65.50 88 GLY A N 1
ATOM 634 C CA . GLY A 1 88 ? 4.543 -14.452 8.192 1.00 65.50 88 GLY A CA 1
ATOM 635 C C . GLY A 1 88 ? 5.133 -15.601 8.998 1.00 65.50 88 GLY A C 1
ATOM 636 O O . GLY A 1 88 ? 5.580 -16.574 8.353 1.00 65.50 88 GLY A O 1
#

Solvent-accessible surface area (backbone atoms only — not comparable to full-atom values): 5947 Å² total; per-residue (Å²): 134,86,87,76,86,78,84,83,86,78,82,75,75,84,52,70,65,60,56,54,51,49,53,52,50,50,52,53,24,56,77,67,76,44,91,78,77,91,79,72,96,69,86,59,91,90,49,94,80,86,86,87,75,63,53,63,75,68,72,39,89,57,57,71,66,39,60,55,24,46,77,70,75,44,23,71,67,46,43,58,48,50,57,55,62,77,72,108